Protein AF-A0A1A3KS77-F1 (afdb_monomer)

Secondary structure (DSSP, 8-st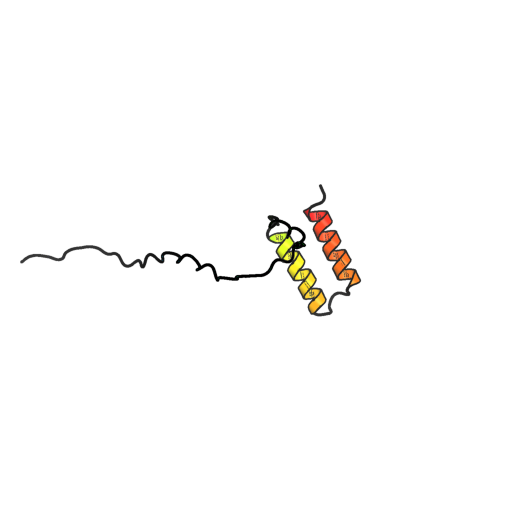ate):
---PPP-----------------------TT---PPP-----HHHHHHHHHHHHHHHTTSS-HHHHHHHHHHHHHHHH--

Solvent-accessible surface area (backbone atoms only — not comparable to full-atom values): 5610 Å² total; per-residue (Å²): 136,88,84,83,88,79,80,86,80,94,68,87,78,79,72,81,74,81,80,76,82,76,87,79,87,81,81,91,71,97,72,74,69,77,74,73,72,87,72,90,65,62,70,66,59,63,49,53,53,51,50,54,49,50,36,38,75,67,67,77,35,55,75,66,56,45,52,51,52,54,50,53,55,48,46,70,73,66,65,123

Mean predicted aligned error: 18.63 Å

Structure (mmCIF, N/CA/C/O backbone):
data_AF-A0A1A3KS77-F1
#
_entry.id   AF-A0A1A3KS77-F1
#
loop_
_atom_site.group_PDB
_atom_site.id
_atom_site.type_symbol
_atom_site.label_atom_id
_atom_site.label_alt_id
_atom_site.label_comp_id
_atom_site.label_asym_id
_atom_site.label_entity_id
_atom_site.label_seq_id
_atom_site.pdbx_PDB_ins_code
_atom_site.Cartn_x
_atom_site.Cartn_y
_atom_site.Cartn_z
_atom_site.occupancy
_atom_site.B_iso_or_equiv
_atom_site.auth_seq_id
_atom_site.auth_comp_id
_atom_site.auth_asym_id
_atom_site.auth_atom_id
_atom_site.pdbx_PDB_model_num
ATOM 1 N N . MET A 1 1 ? -11.407 -50.141 -48.110 1.00 50.50 1 MET A N 1
ATOM 2 C CA . MET A 1 1 ? -10.200 -49.649 -48.812 1.00 50.50 1 MET A CA 1
ATOM 3 C C . MET A 1 1 ? -10.248 -48.126 -48.815 1.00 50.50 1 MET A C 1
ATOM 5 O O . MET A 1 1 ? -11.327 -47.608 -49.061 1.00 50.50 1 MET A O 1
ATOM 9 N N . ALA A 1 2 ? -9.103 -47.476 -48.562 1.00 49.69 2 ALA A N 1
ATOM 10 C CA . ALA A 1 2 ? -8.855 -46.036 -48.333 1.00 49.69 2 ALA A CA 1
ATOM 11 C C . ALA A 1 2 ? -9.085 -45.544 -46.883 1.00 49.69 2 ALA A C 1
ATOM 13 O O . ALA A 1 2 ? -10.161 -45.712 -46.322 1.00 49.69 2 ALA A O 1
ATOM 14 N N . GLY A 1 3 ? -8.004 -45.040 -46.269 1.00 49.97 3 GLY A N 1
ATOM 15 C CA . GLY A 1 3 ? -7.812 -44.831 -44.827 1.00 49.97 3 GLY A CA 1
ATOM 16 C C . GLY A 1 3 ? -8.131 -43.424 -44.294 1.00 49.97 3 GLY A C 1
ATOM 17 O O . GLY A 1 3 ? -8.719 -42.613 -45.008 1.00 49.97 3 GLY A O 1
ATOM 18 N N . PRO A 1 4 ? -7.759 -43.134 -43.031 1.00 63.56 4 PRO A N 1
ATOM 19 C CA . PRO A 1 4 ? -8.085 -41.878 -42.360 1.00 63.56 4 PRO A CA 1
ATOM 20 C C . PRO A 1 4 ? -7.062 -40.778 -42.694 1.00 63.56 4 PRO A C 1
ATOM 22 O O . PRO A 1 4 ? -5.860 -41.055 -42.688 1.00 63.56 4 PRO A O 1
ATOM 25 N N . PRO A 1 5 ? -7.476 -39.520 -42.928 1.00 55.56 5 PRO A N 1
ATOM 26 C CA . PRO A 1 5 ? -6.557 -38.401 -42.832 1.00 55.56 5 PRO A CA 1
ATOM 27 C C . PRO A 1 5 ? -6.320 -38.051 -41.360 1.00 55.56 5 PRO A C 1
ATOM 29 O O . PRO A 1 5 ? -7.230 -38.013 -40.532 1.00 55.56 5 PRO A O 1
ATOM 32 N N . ALA A 1 6 ? -5.046 -37.844 -41.064 1.00 48.72 6 ALA A N 1
ATOM 33 C CA . ALA A 1 6 ? -4.494 -37.586 -39.756 1.00 48.72 6 ALA A CA 1
ATOM 34 C C . ALA A 1 6 ? -4.629 -36.111 -39.324 1.00 48.72 6 ALA A C 1
ATOM 36 O O . ALA A 1 6 ? -4.832 -35.213 -40.137 1.00 48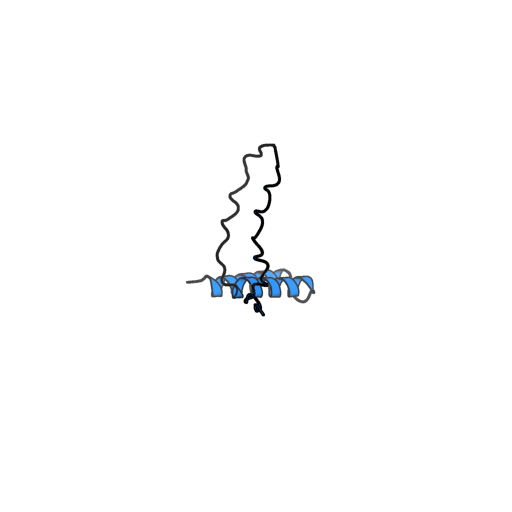.72 6 ALA A O 1
ATOM 37 N N . THR A 1 7 ? -4.397 -35.924 -38.021 1.00 44.81 7 THR A N 1
ATOM 38 C CA . THR A 1 7 ? -3.912 -34.719 -37.323 1.00 44.81 7 THR A CA 1
ATOM 39 C C . THR A 1 7 ? -4.861 -33.530 -37.136 1.00 44.81 7 THR A C 1
ATOM 41 O O . THR A 1 7 ? -5.051 -32.698 -38.013 1.00 44.81 7 THR A O 1
ATOM 44 N N . ALA A 1 8 ? -5.376 -33.449 -35.903 1.00 46.62 8 ALA A N 1
ATOM 45 C CA . ALA A 1 8 ? -5.098 -32.386 -34.931 1.00 46.62 8 ALA A CA 1
ATOM 46 C C . ALA A 1 8 ? -4.949 -30.950 -35.459 1.00 46.62 8 ALA A C 1
ATOM 48 O O . ALA A 1 8 ? -3.942 -30.630 -36.079 1.00 46.62 8 ALA A O 1
ATOM 49 N N . ASN A 1 9 ? -5.852 -30.060 -35.032 1.00 48.28 9 ASN A N 1
ATOM 50 C CA . ASN A 1 9 ? -5.440 -28.906 -34.226 1.00 48.28 9 ASN A CA 1
ATOM 51 C C . ASN A 1 9 ? -6.656 -28.275 -33.521 1.00 48.28 9 ASN A C 1
ATOM 53 O O . ASN A 1 9 ? -7.250 -27.307 -33.994 1.00 48.28 9 ASN A O 1
ATOM 57 N N . GLU A 1 10 ? -7.029 -28.824 -32.365 1.00 50.66 10 GLU A N 1
ATOM 58 C CA . GLU A 1 10 ? -7.615 -27.994 -31.318 1.00 50.66 10 GLU A CA 1
ATOM 59 C C . GLU A 1 10 ? -6.521 -27.040 -30.843 1.00 50.66 10 GLU A C 1
ATOM 61 O O . GLU A 1 10 ? -5.597 -27.464 -30.157 1.00 50.66 10 GLU A O 1
ATOM 66 N N . GLN A 1 11 ? -6.620 -25.767 -31.217 1.00 51.62 11 GLN A N 1
ATOM 67 C CA . GLN A 1 11 ? -6.201 -24.650 -30.374 1.00 51.62 11 GLN A CA 1
ATOM 68 C C . GLN A 1 11 ? -6.709 -23.349 -30.988 1.00 51.62 11 GLN A C 1
ATOM 70 O O . GLN A 1 11 ? -6.156 -22.775 -31.925 1.00 51.62 11 GLN A O 1
ATOM 75 N N . HIS A 1 12 ? -7.834 -22.925 -30.422 1.00 45.44 12 HIS A N 1
ATOM 76 C CA . HIS A 1 12 ? -8.420 -21.601 -30.493 1.00 45.44 12 HIS A CA 1
ATOM 77 C C . HIS A 1 12 ? -7.331 -20.562 -30.192 1.00 45.44 12 HIS A C 1
ATOM 79 O O . HIS A 1 12 ? -7.017 -20.270 -29.041 1.00 45.44 12 HIS A O 1
ATOM 85 N N . ASN A 1 13 ? -6.716 -20.038 -31.250 1.00 48.12 13 ASN A N 1
ATOM 86 C CA . ASN A 1 13 ? -5.745 -18.962 -31.162 1.00 48.12 13 ASN A CA 1
ATOM 87 C C . ASN A 1 13 ? -6.517 -17.684 -30.808 1.00 48.12 13 ASN A C 1
ATOM 89 O O . ASN A 1 13 ? -7.034 -16.985 -31.682 1.00 48.12 13 ASN A O 1
ATOM 93 N N . ALA A 1 14 ? -6.683 -17.454 -29.504 1.00 56.16 14 ALA A N 1
ATOM 94 C CA . ALA A 1 14 ? -7.261 -16.255 -28.928 1.00 56.16 14 ALA A CA 1
ATOM 95 C C . ALA A 1 14 ? -6.380 -15.057 -29.302 1.00 56.16 14 ALA A C 1
ATOM 97 O O . ALA A 1 14 ? -5.434 -14.695 -28.606 1.00 56.16 14 ALA A O 1
ATOM 98 N N . ARG A 1 15 ? -6.688 -14.448 -30.448 1.00 56.41 15 ARG A N 1
ATOM 99 C CA . ARG A 1 15 ? -6.163 -13.137 -30.818 1.00 56.41 15 ARG A CA 1
ATOM 100 C C . ARG A 1 15 ? -6.680 -12.127 -29.788 1.00 56.41 15 ARG A C 1
ATOM 102 O O . ARG A 1 15 ? -7.899 -12.035 -29.631 1.00 56.41 15 ARG A O 1
ATOM 109 N N . PRO A 1 16 ? -5.821 -11.351 -29.105 1.00 50.47 16 PRO A N 1
ATOM 110 C CA . PRO A 1 16 ? -6.312 -10.242 -28.307 1.00 50.47 16 PRO A CA 1
ATOM 111 C C . PRO A 1 16 ? -6.896 -9.205 -29.270 1.00 50.47 16 PRO A C 1
ATOM 113 O O . PRO A 1 16 ? -6.198 -8.667 -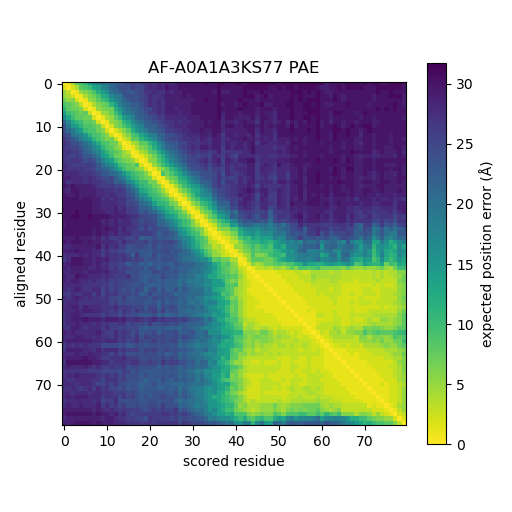30.131 1.00 50.47 16 PRO A O 1
ATOM 116 N N . ALA A 1 17 ? -8.204 -8.981 -29.168 1.00 59.81 17 ALA A N 1
ATOM 117 C CA . ALA A 1 17 ? -8.882 -7.910 -29.879 1.00 59.81 17 ALA A CA 1
ATOM 118 C C . ALA A 1 17 ? -8.280 -6.559 -29.445 1.00 59.81 17 ALA A C 1
ATOM 120 O O . ALA A 1 17 ? -8.088 -6.352 -28.242 1.00 59.81 17 ALA A O 1
ATOM 121 N N . PRO A 1 18 ? -7.973 -5.634 -30.373 1.00 53.00 18 PRO A N 1
ATOM 122 C CA . PRO A 1 18 ? -7.562 -4.294 -29.988 1.00 53.00 18 PRO A CA 1
ATOM 123 C C . PRO A 1 18 ? -8.731 -3.624 -29.262 1.00 53.00 18 PRO A C 1
ATOM 125 O O . PRO A 1 18 ? -9.836 -3.530 -29.800 1.00 53.00 18 PRO A O 1
ATOM 128 N N . LEU A 1 19 ? -8.484 -3.203 -28.019 1.00 55.56 19 LEU A N 1
ATOM 129 C CA . LEU A 1 19 ? -9.438 -2.454 -27.212 1.00 55.56 19 LEU A CA 1
ATOM 130 C C . LEU A 1 19 ? -9.792 -1.179 -27.983 1.00 55.56 19 LEU A C 1
ATOM 132 O O . LEU A 1 19 ? -8.962 -0.292 -28.175 1.00 55.56 19 LEU A O 1
ATOM 136 N N . THR A 1 20 ? -11.023 -1.138 -28.473 1.00 47.94 20 THR A N 1
ATOM 137 C CA . THR A 1 20 ? -11.619 -0.018 -29.188 1.00 47.94 20 THR A CA 1
ATOM 138 C C . THR A 1 20 ? -11.463 1.255 -28.364 1.00 47.94 20 THR A C 1
ATOM 140 O O . THR A 1 20 ? -11.990 1.338 -27.251 1.00 47.94 20 THR A O 1
ATOM 143 N N . GLY A 1 21 ? -10.736 2.228 -28.918 1.00 49.03 21 GLY A N 1
ATOM 144 C CA . GLY A 1 21 ? -10.659 3.587 -28.402 1.00 49.03 21 GLY A CA 1
ATOM 145 C C . GLY A 1 21 ? -12.065 4.144 -28.238 1.00 49.03 21 GLY A C 1
ATOM 146 O O . GLY A 1 21 ? -12.791 4.331 -29.214 1.00 49.03 21 GLY A O 1
ATOM 147 N N . ARG A 1 22 ? -12.464 4.340 -26.982 1.00 46.72 22 ARG A N 1
ATOM 148 C CA . ARG A 1 22 ? -13.693 5.035 -26.636 1.00 46.72 22 ARG A CA 1
ATOM 149 C C . ARG A 1 22 ? -13.455 6.523 -26.851 1.00 46.72 22 ARG A C 1
ATOM 151 O O . ARG A 1 22 ? -12.684 7.142 -26.126 1.00 46.72 22 ARG A O 1
ATOM 158 N N . ASP A 1 23 ? -14.122 7.019 -27.880 1.00 53.38 23 ASP A N 1
ATOM 159 C CA . ASP A 1 23 ? -14.369 8.416 -28.211 1.00 53.38 23 ASP A CA 1
ATOM 160 C C . ASP A 1 23 ? -14.681 9.245 -26.950 1.00 53.38 23 ASP A C 1
ATOM 162 O O . ASP A 1 23 ? -15.610 8.920 -26.203 1.00 53.38 23 ASP A O 1
ATOM 166 N N . VAL A 1 24 ? -13.891 10.291 -26.702 1.00 49.41 24 VAL A N 1
ATOM 167 C CA . VAL A 1 24 ? -14.264 11.394 -25.809 1.00 49.41 24 VAL A CA 1
ATOM 168 C C . VAL A 1 24 ? -13.899 12.687 -26.521 1.00 49.41 24 VAL A C 1
ATOM 170 O O . VAL A 1 24 ? -12.791 13.209 -26.405 1.00 49.41 24 VAL A O 1
ATOM 173 N N . SER A 1 25 ? -14.849 13.180 -27.305 1.00 48.97 25 SER A N 1
ATOM 174 C CA . SER A 1 25 ? -14.807 14.521 -27.863 1.00 48.97 25 SER A CA 1
ATOM 175 C C . SER A 1 25 ? -15.196 15.561 -26.793 1.00 48.97 25 SER A C 1
ATOM 177 O O . SER A 1 25 ? -16.348 15.595 -26.364 1.00 48.97 25 SER A O 1
ATOM 179 N N . ALA A 1 26 ? -14.222 16.431 -26.469 1.00 45.28 26 ALA A N 1
ATOM 180 C CA . ALA A 1 26 ? -14.283 17.798 -25.897 1.00 45.28 26 ALA A CA 1
ATOM 181 C C . ALA A 1 26 ? -14.635 18.014 -24.396 1.00 45.28 26 ALA A C 1
ATOM 183 O O . ALA A 1 26 ? -15.347 17.195 -23.820 1.00 45.28 26 ALA A O 1
ATOM 184 N N . PRO A 1 27 ? -14.232 19.152 -23.760 1.00 49.16 27 PRO A N 1
ATOM 185 C CA . PRO A 1 27 ? -13.403 20.274 -24.230 1.00 49.16 27 PRO A CA 1
ATOM 186 C C . PRO A 1 27 ? -12.083 20.464 -23.445 1.00 49.16 27 PRO A C 1
ATOM 188 O O . PRO A 1 27 ? -11.807 19.789 -22.458 1.00 49.16 27 PRO A O 1
ATOM 191 N N . ALA A 1 28 ? -11.269 21.395 -23.941 1.00 53.34 28 ALA A N 1
ATOM 192 C CA . ALA A 1 28 ? -10.010 21.851 -23.371 1.00 53.34 28 ALA A CA 1
ATOM 193 C C . ALA A 1 28 ? -10.159 22.367 -21.930 1.00 53.34 28 ALA A C 1
ATOM 195 O O . ALA A 1 28 ? -10.905 23.314 -21.693 1.00 53.34 28 ALA A O 1
ATOM 196 N N . ASP A 1 29 ? -9.385 21.788 -21.016 1.00 47.53 29 ASP A N 1
ATOM 197 C CA . ASP A 1 29 ? -8.913 22.471 -19.815 1.00 47.53 29 ASP A CA 1
ATOM 198 C C . ASP A 1 29 ? -7.389 22.310 -19.799 1.00 47.53 29 ASP A C 1
ATOM 200 O O . ASP A 1 29 ? -6.829 21.228 -19.595 1.00 47.53 29 ASP A O 1
ATOM 204 N N . ASP A 1 30 ? -6.749 23.401 -20.192 1.00 53.06 30 ASP A N 1
ATOM 205 C CA . ASP A 1 30 ? -5.323 23.601 -20.407 1.00 53.06 30 ASP A CA 1
ATOM 206 C C . ASP A 1 30 ? -4.614 23.716 -19.048 1.00 53.06 30 ASP A C 1
ATOM 208 O O . ASP A 1 30 ? -4.081 24.760 -18.729 1.00 53.06 30 ASP A O 1
ATOM 212 N N . ASP A 1 31 ? -4.677 22.694 -18.185 1.00 54.34 31 ASP A N 1
ATOM 213 C CA . ASP A 1 31 ? -3.933 22.704 -16.906 1.00 54.34 31 ASP A CA 1
ATOM 214 C C . ASP A 1 31 ? -3.822 21.315 -16.241 1.00 54.34 31 ASP A C 1
ATOM 216 O O . ASP A 1 31 ? -3.709 21.162 -15.020 1.00 54.34 31 ASP A O 1
ATOM 220 N N . ALA A 1 32 ? -3.831 20.243 -17.040 1.00 56.06 32 ALA A N 1
ATOM 221 C CA . ALA A 1 32 ? -3.514 18.910 -16.537 1.00 56.06 32 ALA A CA 1
ATOM 222 C C . ALA A 1 32 ? -2.007 18.824 -16.253 1.00 56.06 32 ALA A C 1
ATOM 224 O O . ALA A 1 32 ? -1.223 18.383 -17.099 1.00 56.06 32 ALA A O 1
ATOM 225 N N . ALA A 1 33 ? -1.610 19.265 -15.052 1.00 63.75 33 ALA A N 1
ATOM 226 C CA . ALA A 1 33 ? -0.287 19.044 -14.482 1.00 63.75 33 ALA A CA 1
ATOM 227 C C . ALA A 1 33 ? 0.185 17.635 -14.871 1.00 63.75 33 ALA A C 1
ATOM 229 O O . ALA A 1 33 ? -0.571 16.680 -14.656 1.00 63.75 33 ALA A O 1
ATOM 230 N N . PRO A 1 34 ? 1.371 17.494 -15.493 1.00 65.44 34 PRO A N 1
ATOM 231 C CA . PRO A 1 34 ? 1.759 16.270 -16.175 1.00 65.44 34 PRO A CA 1
ATOM 232 C C . PRO A 1 34 ? 1.593 15.100 -15.216 1.00 65.44 34 PRO A C 1
ATOM 234 O O . PRO A 1 34 ? 2.306 15.017 -14.212 1.00 65.44 34 PRO A O 1
ATOM 237 N N . T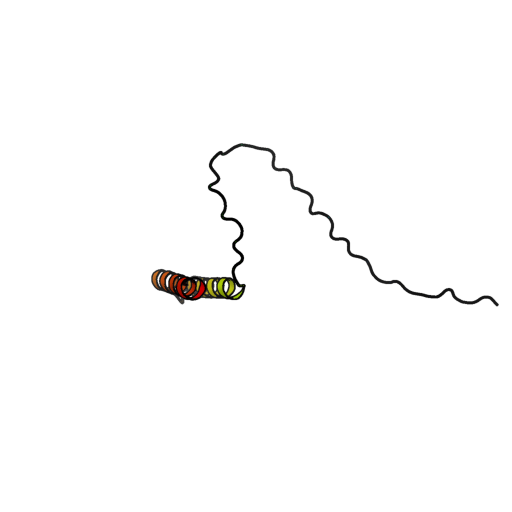YR A 1 35 ? 0.621 14.222 -15.498 1.00 62.88 35 TYR A N 1
ATOM 238 C CA . TYR A 1 35 ? 0.453 13.001 -14.724 1.00 62.88 35 TYR A CA 1
ATOM 239 C C . TYR A 1 35 ? 1.814 12.311 -14.738 1.00 62.88 35 TYR A C 1
ATOM 241 O O . TYR A 1 35 ? 2.337 12.040 -15.826 1.00 62.88 35 TYR A O 1
ATOM 249 N N . PRO A 1 36 ? 2.449 12.108 -13.570 1.00 71.25 36 PRO A N 1
ATOM 250 C CA . PRO A 1 36 ? 3.806 11.605 -13.543 1.00 71.25 36 PRO A CA 1
ATOM 251 C C . PRO A 1 36 ? 3.825 10.280 -14.296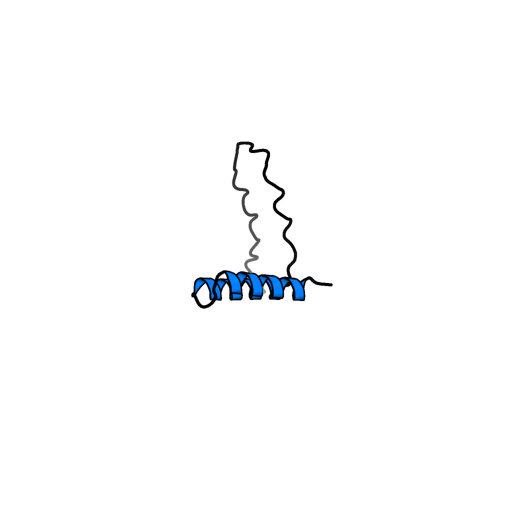 1.00 71.25 36 PRO A C 1
ATOM 253 O O . PRO A 1 36 ? 3.004 9.402 -14.018 1.00 71.25 36 PRO A O 1
ATOM 256 N N . ALA A 1 37 ? 4.741 10.162 -15.263 1.00 67.75 37 ALA A N 1
ATOM 257 C CA . ALA A 1 37 ? 4.907 8.943 -16.041 1.00 67.75 37 ALA A CA 1
ATOM 258 C C . ALA A 1 37 ? 4.945 7.730 -15.091 1.00 67.75 37 ALA A C 1
ATOM 260 O O . ALA A 1 37 ? 5.558 7.840 -14.018 1.00 67.75 37 ALA A O 1
ATOM 261 N N . PRO A 1 38 ? 4.298 6.597 -15.438 1.00 72.94 38 PRO A N 1
ATOM 262 C CA . PRO A 1 38 ? 4.243 5.426 -14.573 1.00 72.94 38 PRO A CA 1
ATOM 263 C C . PRO A 1 38 ? 5.652 5.028 -14.131 1.00 72.94 38 PRO A C 1
ATOM 265 O O . PRO A 1 38 ? 6.467 4.565 -14.928 1.00 72.94 38 PRO A O 1
ATOM 268 N N . ARG A 1 39 ? 5.971 5.257 -12.856 1.00 71.44 39 ARG A N 1
ATOM 269 C CA . ARG A 1 39 ? 7.282 4.909 -12.307 1.00 71.44 39 ARG A CA 1
ATOM 270 C C . ARG A 1 39 ? 7.330 3.394 -12.160 1.00 71.44 39 ARG A C 1
ATOM 272 O O . ARG A 1 39 ? 6.430 2.818 -11.548 1.00 71.44 39 ARG A O 1
ATOM 279 N N . ILE A 1 40 ? 8.367 2.749 -12.695 1.00 64.75 40 ILE A N 1
ATOM 280 C CA . ILE A 1 40 ? 8.611 1.323 -12.452 1.00 64.75 40 ILE A CA 1
ATOM 281 C C . ILE A 1 40 ? 9.028 1.178 -10.987 1.00 64.75 40 ILE A C 1
ATOM 283 O O . ILE A 1 40 ? 10.185 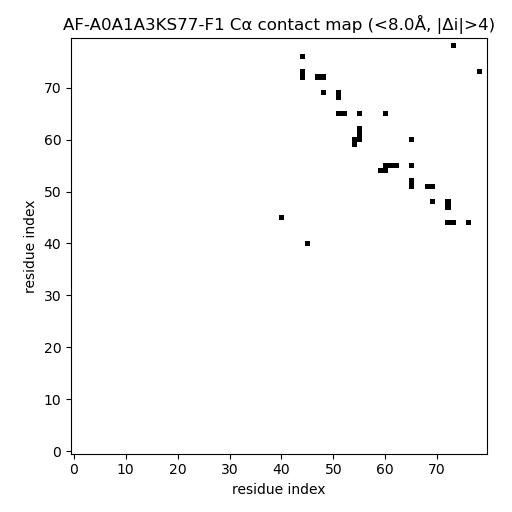1.350 -10.620 1.00 64.75 40 ILE A O 1
ATOM 287 N N . VAL A 1 41 ? 8.046 0.924 -10.130 1.00 63.59 41 VAL A N 1
ATOM 288 C CA . VAL A 1 41 ? 8.258 0.527 -8.740 1.00 63.59 41 VAL A CA 1
ATOM 289 C C . VAL A 1 41 ? 8.529 -0.965 -8.708 1.00 63.59 41 VAL A C 1
ATOM 291 O O . VAL A 1 41 ? 7.768 -1.746 -9.282 1.00 63.59 41 VAL A O 1
ATOM 294 N N . MET A 1 42 ? 9.576 -1.374 -7.991 1.00 75.12 42 MET A N 1
ATOM 295 C CA . MET A 1 42 ? 9.739 -2.778 -7.631 1.00 75.12 42 MET A CA 1
ATOM 296 C C . MET A 1 42 ? 8.450 -3.227 -6.929 1.00 75.12 42 MET A C 1
ATOM 298 O O . MET A 1 42 ? 7.973 -2.554 -6.009 1.00 75.12 42 MET A O 1
ATOM 302 N N . THR A 1 43 ? 7.851 -4.326 -7.392 1.00 77.56 43 THR A N 1
ATOM 303 C CA . THR A 1 43 ? 6.528 -4.808 -6.950 1.00 77.56 43 THR A CA 1
ATOM 304 C C . THR A 1 43 ? 6.409 -4.922 -5.425 1.00 77.56 43 THR A C 1
ATOM 306 O O . THR A 1 43 ? 5.317 -4.738 -4.887 1.00 77.56 43 THR A O 1
ATOM 309 N N . GLY A 1 44 ? 7.531 -5.118 -4.720 1.00 81.81 44 GLY A N 1
ATOM 310 C CA . GLY A 1 44 ? 7.611 -5.147 -3.257 1.00 81.81 44 GLY A CA 1
ATOM 311 C C . GLY A 1 44 ? 7.222 -3.838 -2.555 1.00 81.81 44 GLY A C 1
ATOM 312 O O . GLY A 1 44 ? 6.471 -3.876 -1.584 1.00 81.81 44 GLY A O 1
ATOM 313 N N . VAL A 1 45 ? 7.635 -2.668 -3.057 1.00 86.56 45 VAL A N 1
ATOM 314 C CA . VAL A 1 45 ? 7.323 -1.376 -2.403 1.00 86.56 45 VAL A CA 1
ATOM 315 C C . VAL A 1 45 ? 5.843 -1.028 -2.568 1.00 86.56 45 VAL A C 1
ATOM 317 O O . VAL A 1 45 ? 5.187 -0.567 -1.636 1.00 86.56 45 VAL A O 1
ATOM 320 N N . ALA A 1 46 ? 5.281 -1.309 -3.747 1.00 85.38 46 ALA A N 1
ATOM 321 C CA . ALA A 1 46 ? 3.862 -1.099 -4.021 1.00 85.38 46 ALA A CA 1
ATOM 322 C C . ALA A 1 46 ? 2.952 -2.052 -3.222 1.00 85.38 46 ALA A C 1
ATOM 324 O O . ALA A 1 46 ? 1.808 -1.698 -2.924 1.00 85.38 46 ALA A O 1
ATOM 325 N N . ALA A 1 47 ? 3.432 -3.255 -2.895 1.00 87.19 47 ALA A N 1
ATOM 326 C CA . ALA A 1 47 ? 2.735 -4.179 -2.005 1.00 87.19 47 ALA A CA 1
ATOM 327 C C . ALA A 1 47 ? 2.774 -3.683 -0.551 1.00 87.19 47 ALA A C 1
ATOM 329 O O . ALA A 1 47 ? 1.723 -3.567 0.077 1.00 87.19 47 ALA A O 1
ATOM 330 N N . ALA A 1 48 ? 3.948 -3.276 -0.060 1.00 88.00 48 ALA A N 1
ATOM 331 C CA . ALA A 1 48 ? 4.108 -2.754 1.297 1.00 88.00 48 ALA A CA 1
ATOM 332 C C . ALA A 1 48 ? 3.293 -1.465 1.537 1.00 88.00 48 ALA A C 1
ATOM 334 O O . ALA A 1 48 ? 2.646 -1.319 2.572 1.00 88.00 48 ALA A O 1
ATOM 335 N N . LEU A 1 49 ? 3.215 -0.558 0.555 1.00 89.75 49 LEU A N 1
ATOM 336 C CA . LEU A 1 49 ? 2.346 0.625 0.645 1.00 89.75 49 LEU A CA 1
ATOM 337 C C . LEU A 1 49 ? 0.857 0.266 0.758 1.00 89.75 49 LEU A C 1
ATOM 339 O O . LEU A 1 49 ? 0.119 0.934 1.485 1.00 89.75 49 LEU A O 1
ATOM 343 N N . ARG A 1 50 ? 0.408 -0.776 0.046 1.00 87.88 50 ARG A N 1
ATOM 344 C CA . ARG A 1 50 ? -0.976 -1.264 0.134 1.00 87.88 50 ARG A CA 1
ATOM 345 C C . ARG A 1 50 ? -1.275 -1.865 1.503 1.00 87.88 50 ARG A C 1
ATOM 347 O O . ARG A 1 50 ? -2.358 -1.634 2.030 1.00 87.88 50 ARG A O 1
ATOM 354 N N . GLU A 1 51 ? -0.322 -2.577 2.090 1.00 89.50 51 GLU A N 1
ATOM 355 C CA . GLU A 1 51 ? -0.458 -3.149 3.429 1.00 89.50 51 GLU A CA 1
ATOM 356 C C . GLU A 1 51 ? -0.562 -2.064 4.510 1.00 89.50 51 GLU A C 1
ATOM 358 O O . GLU A 1 51 ? -1.493 -2.084 5.315 1.00 89.50 51 GLU A O 1
ATOM 363 N N . ILE A 1 52 ? 0.308 -1.050 4.466 1.00 90.00 52 ILE A N 1
ATOM 364 C CA . ILE A 1 52 ? 0.263 0.101 5.384 1.00 90.00 52 ILE A CA 1
ATOM 365 C C . ILE A 1 52 ? -1.079 0.851 5.250 1.00 90.00 52 ILE A C 1
ATOM 367 O O . ILE A 1 52 ? -1.698 1.236 6.245 1.00 90.00 52 ILE A O 1
ATOM 371 N N . ALA A 1 53 ? -1.586 1.015 4.022 1.00 91.31 53 ALA A N 1
ATOM 372 C CA . ALA A 1 53 ? -2.898 1.618 3.781 1.00 91.31 53 ALA A CA 1
ATOM 373 C C . ALA A 1 53 ? -4.056 0.762 4.324 1.00 91.31 53 ALA A C 1
ATOM 375 O O . ALA A 1 53 ? -5.008 1.307 4.885 1.00 91.31 53 ALA A O 1
ATOM 376 N N . ALA A 1 54 ? -3.970 -0.565 4.207 1.00 91.69 54 ALA A N 1
ATOM 377 C CA . ALA A 1 54 ? -4.958 -1.478 4.773 1.00 91.69 54 ALA A CA 1
ATOM 378 C C . ALA A 1 54 ? -4.981 -1.414 6.311 1.00 91.69 54 ALA A C 1
ATOM 380 O O . ALA A 1 54 ? -6.055 -1.423 6.912 1.00 91.69 54 ALA A O 1
ATOM 381 N N . GLN A 1 55 ? -3.819 -1.277 6.958 1.00 90.44 55 GLN A N 1
ATOM 382 C CA . GLN A 1 55 ? -3.732 -1.119 8.413 1.00 90.44 55 GLN A CA 1
ATOM 383 C C . GLN A 1 55 ? -4.418 0.171 8.887 1.00 90.44 55 GLN A C 1
ATOM 385 O O . GLN A 1 55 ? -5.239 0.108 9.808 1.00 90.44 55 GLN A O 1
ATOM 390 N N . ARG A 1 56 ? -4.186 1.299 8.197 1.00 92.31 56 ARG A N 1
ATOM 391 C CA . ARG A 1 56 ? -4.905 2.567 8.428 1.00 92.31 56 ARG A CA 1
ATOM 392 C C . ARG A 1 56 ? -6.416 2.407 8.241 1.00 92.31 56 ARG A C 1
ATOM 394 O O . ARG A 1 56 ? -7.182 2.803 9.111 1.00 92.31 56 ARG A O 1
ATOM 401 N N . ALA A 1 57 ? -6.850 1.786 7.142 1.00 89.56 57 ALA A N 1
ATOM 402 C CA . ALA A 1 57 ? -8.271 1.562 6.865 1.00 89.56 57 ALA A CA 1
ATOM 403 C C . ALA A 1 57 ? -8.949 0.672 7.924 1.00 89.56 57 ALA A C 1
ATOM 405 O O . ALA A 1 57 ? -10.132 0.833 8.203 1.00 89.56 57 ALA A O 1
ATOM 406 N N . SER A 1 58 ? -8.190 -0.235 8.545 1.00 90.69 58 SER A N 1
ATOM 407 C CA . SER A 1 58 ? -8.660 -1.066 9.659 1.00 90.69 58 SER A CA 1
ATOM 408 C C . SER A 1 58 ? -8.610 -0.379 11.032 1.00 90.69 58 SER A C 1
ATOM 410 O O . SER A 1 58 ? -8.913 -1.023 12.032 1.00 90.69 58 SER A O 1
ATOM 412 N N . GLY A 1 59 ? -8.196 0.893 11.105 1.00 90.38 59 GLY A N 1
ATOM 413 C CA . GLY A 1 59 ? -8.053 1.640 12.359 1.00 90.38 59 GLY A CA 1
ATOM 414 C C . GLY A 1 59 ? -6.911 1.153 13.257 1.00 90.38 59 GLY A C 1
ATOM 415 O O . GLY A 1 59 ? -6.839 1.543 14.417 1.00 90.38 59 GLY A O 1
ATOM 416 N N . ARG A 1 60 ? -6.018 0.297 12.740 1.00 87.75 60 ARG A N 1
ATOM 417 C CA . ARG A 1 60 ? -4.842 -0.209 13.471 1.00 87.75 60 ARG A CA 1
ATOM 418 C C . ARG A 1 60 ? -3.679 0.775 13.491 1.00 87.75 60 ARG A C 1
ATOM 420 O O . ARG A 1 60 ? -2.737 0.568 14.245 1.00 87.75 60 ARG A O 1
ATOM 427 N N . LEU A 1 61 ? -3.742 1.796 12.643 1.00 87.44 61 LEU A N 1
ATOM 428 C CA . LEU A 1 61 ? -2.727 2.826 12.506 1.00 87.44 61 LEU A CA 1
ATOM 429 C C . LEU A 1 61 ? -3.381 4.201 12.591 1.00 87.44 61 LEU A C 1
ATOM 431 O O . LEU A 1 61 ? -4.377 4.451 11.906 1.00 87.44 61 LEU A O 1
ATOM 435 N N . SER A 1 62 ? -2.788 5.098 13.373 1.00 90.06 62 SER A N 1
ATOM 436 C CA . SER A 1 62 ? -3.124 6.518 13.311 1.00 90.06 62 SER A CA 1
ATOM 437 C C . SER A 1 62 ? -2.621 7.152 12.006 1.00 90.06 62 SER A C 1
ATOM 439 O O . SER A 1 62 ? -1.719 6.640 11.338 1.00 90.06 62 SER A O 1
ATOM 441 N N . GLU A 1 63 ? -3.180 8.309 11.641 1.00 88.81 63 GLU A N 1
ATOM 442 C CA . GLU A 1 63 ? -2.729 9.094 10.478 1.00 88.81 63 GLU A CA 1
ATOM 443 C C . GLU A 1 63 ? -1.233 9.437 10.541 1.00 88.81 63 GLU A C 1
ATOM 445 O O . GLU A 1 6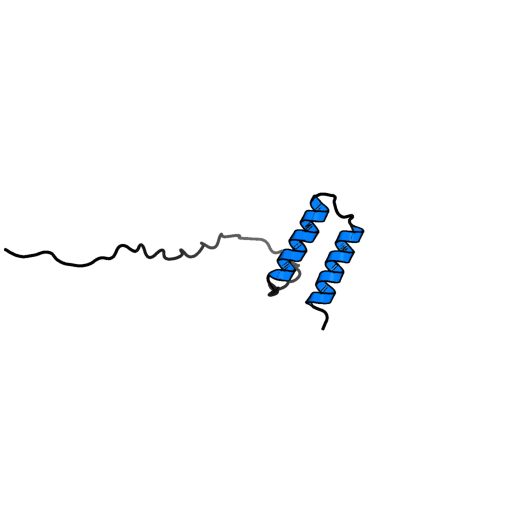3 ? -0.531 9.439 9.523 1.00 88.81 63 GLU A O 1
ATOM 450 N N . GLN A 1 64 ? -0.738 9.708 11.750 1.00 90.44 64 GLN A N 1
ATOM 451 C CA . GLN A 1 64 ? 0.656 10.058 11.982 1.00 90.44 64 GLN A CA 1
ATOM 452 C 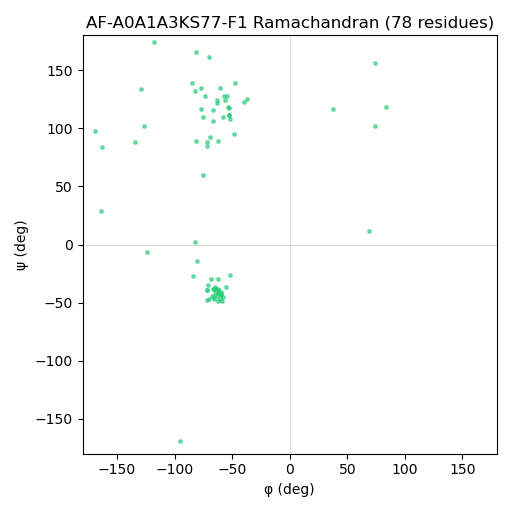C . GLN A 1 64 ? 1.568 8.848 11.754 1.00 90.44 64 GLN A C 1
ATOM 454 O O . GLN A 1 64 ? 2.534 8.937 10.999 1.00 90.44 64 GLN A O 1
ATOM 459 N N . GLU A 1 65 ? 1.215 7.690 12.312 1.00 89.81 65 GLU A N 1
ATOM 460 C CA . GLU A 1 65 ? 1.972 6.446 12.123 1.00 89.81 65 GLU A CA 1
ATOM 461 C C . GLU A 1 65 ? 1.946 5.963 10.668 1.00 89.81 65 GLU A C 1
ATOM 463 O O . GLU A 1 65 ? 2.958 5.480 10.163 1.00 89.81 65 GLU A O 1
ATOM 468 N N . TYR A 1 66 ? 0.825 6.143 9.962 1.00 89.81 66 TYR A N 1
ATOM 469 C CA . TYR A 1 66 ? 0.723 5.866 8.525 1.00 89.81 66 TYR A CA 1
ATOM 470 C C . TYR A 1 66 ? 1.732 6.682 7.721 1.00 89.81 66 TYR A C 1
ATOM 472 O O . TYR A 1 66 ? 2.421 6.152 6.843 1.00 89.81 66 TYR A O 1
ATOM 480 N N . THR A 1 67 ? 1.837 7.970 8.041 1.00 92.25 67 THR A N 1
ATOM 481 C CA . THR A 1 67 ? 2.730 8.895 7.346 1.00 92.25 67 THR A CA 1
ATOM 482 C C . THR A 1 67 ? 4.195 8.547 7.606 1.00 92.25 67 THR A C 1
ATOM 484 O O . THR A 1 67 ? 4.976 8.468 6.656 1.00 92.25 67 THR A O 1
ATOM 487 N N . GLU A 1 68 ? 4.555 8.244 8.856 1.00 93.81 68 GLU A N 1
ATOM 488 C CA . GLU A 1 68 ? 5.915 7.842 9.232 1.00 93.81 68 GLU A CA 1
ATOM 489 C C . GLU A 1 68 ? 6.322 6.498 8.612 1.00 93.81 68 GLU A C 1
ATOM 491 O O . GLU A 1 68 ? 7.401 6.384 8.029 1.00 93.81 68 GLU A O 1
ATOM 496 N N . GLN A 1 69 ? 5.451 5.482 8.647 1.00 90.00 69 GLN A N 1
ATOM 497 C CA . GLN A 1 69 ? 5.752 4.178 8.044 1.00 90.00 69 GLN A CA 1
ATOM 498 C C . GLN A 1 69 ? 5.905 4.262 6.525 1.00 90.00 69 GLN A C 1
ATOM 500 O O . GLN A 1 69 ? 6.836 3.684 5.960 1.00 90.00 69 GLN A O 1
ATOM 505 N N . LYS A 1 70 ? 5.030 5.022 5.857 1.00 91.06 70 LYS A N 1
ATOM 506 C CA . LYS A 1 70 ? 5.140 5.291 4.421 1.00 91.06 70 LYS A CA 1
ATOM 507 C C . LYS A 1 70 ? 6.453 6.002 4.090 1.00 91.06 70 LYS A C 1
ATOM 509 O O . LYS A 1 70 ? 7.129 5.602 3.145 1.00 91.06 70 LYS A O 1
ATOM 514 N N . LYS A 1 71 ? 6.815 7.039 4.849 1.00 90.62 71 LYS A N 1
ATOM 515 C CA . LYS A 1 71 ? 8.048 7.807 4.642 1.00 90.62 71 LYS A CA 1
ATOM 516 C C . LYS A 1 71 ? 9.284 6.924 4.818 1.00 90.62 71 LYS A C 1
ATOM 518 O O . LYS A 1 71 ? 10.105 6.860 3.911 1.00 90.62 71 LYS A O 1
ATOM 523 N N . ARG A 1 72 ? 9.348 6.157 5.909 1.00 91.00 72 ARG A N 1
ATOM 524 C CA . ARG A 1 72 ? 10.447 5.226 6.196 1.00 91.00 72 ARG A CA 1
ATOM 525 C C . ARG A 1 72 ? 10.604 4.153 5.117 1.00 91.00 72 ARG A C 1
ATOM 527 O O . ARG A 1 72 ? 11.722 3.860 4.705 1.00 91.00 72 ARG A O 1
ATOM 534 N N . LEU A 1 73 ? 9.496 3.588 4.627 1.00 90.00 73 LEU A N 1
ATOM 535 C CA . LEU A 1 73 ? 9.514 2.611 3.533 1.00 90.00 73 LEU A CA 1
ATOM 536 C C . LEU A 1 73 ? 10.130 3.209 2.261 1.00 90.00 73 LEU A C 1
ATOM 538 O O . LEU A 1 73 ? 10.930 2.552 1.596 1.00 90.00 73 LEU A O 1
ATOM 542 N N . LEU A 1 74 ? 9.767 4.447 1.923 1.00 88.88 74 LEU A N 1
ATOM 543 C CA . LEU A 1 74 ? 10.283 5.130 0.739 1.00 88.88 74 LEU A CA 1
ATOM 544 C C . LEU A 1 74 ? 11.750 5.546 0.904 1.00 88.88 74 LEU A C 1
ATOM 546 O O . LEU A 1 74 ? 12.515 5.386 -0.039 1.00 88.88 74 LEU A O 1
ATOM 550 N N . GLU A 1 75 ? 12.157 6.007 2.086 1.00 89.19 75 GLU A N 1
ATOM 551 C CA . GLU A 1 75 ? 13.556 6.334 2.391 1.00 89.19 75 GLU A CA 1
ATOM 552 C C . GLU A 1 75 ? 14.468 5.110 2.269 1.00 89.19 75 GLU A C 1
ATOM 554 O O . GLU A 1 75 ? 15.524 5.201 1.661 1.00 89.19 75 GLU A O 1
ATOM 559 N N . ILE A 1 76 ? 14.047 3.943 2.767 1.00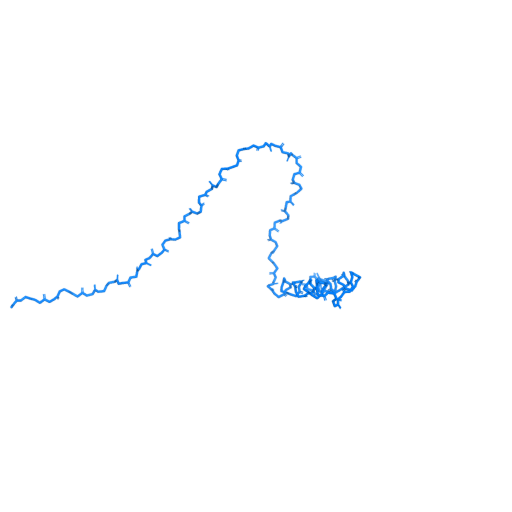 86.31 76 ILE A N 1
ATOM 560 C CA . ILE A 1 76 ? 14.842 2.708 2.652 1.00 86.31 76 ILE A CA 1
ATOM 561 C C . ILE A 1 76 ? 14.868 2.189 1.206 1.00 86.31 76 ILE A C 1
ATOM 563 O O . ILE A 1 76 ? 15.865 1.625 0.767 1.00 86.31 76 ILE A O 1
ATOM 567 N N . SER A 1 77 ? 13.770 2.355 0.462 1.00 80.62 77 SER A N 1
ATOM 568 C CA . SER A 1 77 ? 13.634 1.788 -0.888 1.00 80.62 77 SER A CA 1
ATOM 569 C C . SER A 1 77 ? 14.248 2.653 -1.990 1.00 80.62 77 SER A C 1
ATOM 571 O O . SER A 1 77 ? 14.603 2.128 -3.042 1.00 80.62 77 SER A O 1
ATOM 573 N N . PHE A 1 78 ? 14.321 3.969 -1.780 1.00 79.94 78 PHE A N 1
ATOM 574 C CA . PHE A 1 78 ? 14.782 4.943 -2.774 1.00 79.94 78 PHE A CA 1
ATOM 575 C C . PHE A 1 78 ? 15.944 5.819 -2.289 1.00 79.94 78 PHE A C 1
ATOM 577 O O . PHE A 1 78 ? 16.465 6.601 -3.078 1.00 79.94 78 PHE A O 1
ATOM 584 N N . GLY A 1 79 ? 16.343 5.725 -1.018 1.00 67.12 79 GLY A N 1
ATOM 585 C CA . GLY A 1 79 ? 17.482 6.449 -0.464 1.00 67.12 79 GLY A CA 1
ATOM 586 C C . GLY A 1 79 ? 18.798 5.751 -0.782 1.00 67.12 79 GLY A C 1
ATOM 587 O O . GLY A 1 79 ? 19.278 4.943 0.013 1.00 67.12 79 GLY A O 1
ATOM 588 N N . HIS A 1 80 ? 19.377 6.099 -1.931 1.00 52.72 80 HIS A N 1
ATOM 589 C CA . HIS A 1 80 ? 20.810 6.007 -2.197 1.00 52.72 80 HIS A CA 1
ATOM 590 C C . HIS A 1 80 ? 21.262 7.195 -3.053 1.00 52.72 80 HIS A C 1
ATOM 592 O O . HIS A 1 80 ? 20.470 7.628 -3.920 1.00 52.72 80 HIS A O 1
#

Nearest PDB structures (foldseek):
  7s69-assembly1_B  TM=9.176E-01  e=1.011E+00  Xenopus laevis
  4v8p-assembly4_GO  TM=8.732E-01  e=5.398E+00  Tetrahymena thermophila
  9fq0-assembly1_LR  TM=8.672E-01  e=5.772E+00  Homo sapiens
  4v8p-assembly3_EO  TM=8.729E-01  e=7.056E+00  Tetrahymena thermophila
  4v8p-assembly1_BO  TM=8.728E-01  e=8.068E+00  Tetrahymena thermophila

Organism: Mycobacterium asiaticum (NCBI:txid1790)

pLDDT: mean 70.32, std 17.76, range [44.81, 93.81]

Foldseek 3Di:
DDDDDDDDDPDDPPDPDPDDPDDDDDDDDPDPPPPPDPDPDDVVLVVVLVVLVVCVVVVVDDPVRSVVSNVVSCCVRPPD

Radius of gyration: 25.73 Å; Cα contacts (8 Å, |Δi|>4): 19; chains: 1; bounding box: 36×73×62 Å

Sequence (80 aa):
MAGPPATANEQHNARPAPLTGRDVSAPADDDAAPYPAPRIVMTGVAAALREIAAQRASGRLSEQEYTEQKKRLLEISFGH